Protein AF-P56608-F1 (afdb_monomer_lite)

pLDDT: mean 94.04, std 3.32, range [82.94, 97.81]

InterPro domains:
  IPR002061 Scorpion long chain toxin/defensin [PF00537] (2-53)
  IPR003614 Knottins-like [SM00505] (1-51)
  IPR018218 Scorpion long chain toxin [PR00285] (11-18)
  IPR018218 Scorpion long chain toxin [PR00285] (21-28)
  IPR018218 Scorpion long chain toxin [PR00285] (32-42)
  IPR018218 Scorpion long chain toxin [PR00285] (44-57)
  IPR036574 Knottin, scorpion toxin-like superfamily [G3DSA:3.30.30.10] (1-62)
  IPR036574 Knottin, scorpion toxin-like superfamily [SSF57095] (1-61)
  IPR044062 LCN-type cysteine-stabilized alpha/beta (CS-alpha/beta) domain [PS51863] (2-62)

GO terms:
  GO:0005576 extracellular region (C, EXP)

Foldseek 3Di:
DDKAFFADPPLHGAAAPQQDQVRLQVVQVVQVFPGWGQPVVRNGIITHRGDPPGDHHDPDDD

Radius of gyration: 10.27 Å; chains: 1; bounding box: 25×21×26 Å

Sequence (62 aa):
KKDGYPVEADNCAFVCFGYDNAYCDKLCGDKKADSGYCYWVHILCYCYGLPDNEPTKTNGKC

Secondary structure (DSSP, 8-state):
-EEE-BBSSTT-BPBPSTT-HHHHHHHHHHTT-SEEEEETTTTEEEEEEE-TTS-B--SS--

Organism: Tityus bahiensis (NCBI:txid50343)

Structure (mmCIF, N/CA/C/O backbone):
data_AF-P56608-F1
#
_entry.id   AF-P56608-F1
#
loop_
_atom_site.group_PDB
_atom_site.id
_atom_site.type_symbol
_atom_site.label_atom_id
_atom_site.label_alt_id
_atom_site.label_comp_id
_atom_site.label_asym_id
_atom_site.label_entity_id
_atom_site.label_seq_id
_atom_site.pdbx_PDB_ins_code
_atom_site.Cartn_x
_atom_site.Cartn_y
_atom_site.Cartn_z
_atom_site.occupancy
_atom_site.B_iso_or_equiv
_atom_site.auth_seq_id
_atom_site.auth_comp_id
_atom_site.auth_asym_id
_atom_site.auth_atom_id
_atom_site.pdbx_PDB_model_num
ATOM 1 N N . LYS A 1 1 ? -8.097 -7.018 8.990 1.00 91.00 1 LYS A N 1
ATOM 2 C CA . LYS A 1 1 ? -7.260 -6.601 7.842 1.00 91.00 1 LYS A CA 1
ATOM 3 C C . LYS A 1 1 ? -8.188 -6.322 6.679 1.00 91.00 1 LYS A C 1
ATOM 5 O O . LYS A 1 1 ? -9.147 -7.072 6.505 1.00 91.00 1 LYS A O 1
ATOM 10 N N . LYS A 1 2 ? -7.884 -5.304 5.881 1.00 95.19 2 LYS A N 1
ATOM 11 C CA . LYS A 1 2 ? -8.672 -4.916 4.711 1.00 95.19 2 LYS A CA 1
ATOM 12 C C . LYS A 1 2 ? -7.780 -4.471 3.562 1.00 95.19 2 LYS A C 1
ATOM 14 O O . LYS A 1 2 ? -6.655 -4.030 3.782 1.00 95.19 2 LYS A O 1
ATOM 19 N N . ASP A 1 3 ? -8.329 -4.530 2.361 1.00 96.31 3 ASP A N 1
ATOM 20 C CA . ASP A 1 3 ? -7.658 -4.095 1.143 1.00 96.31 3 ASP A CA 1
ATOM 21 C C . ASP A 1 3 ? -8.311 -2.809 0.641 1.00 96.31 3 ASP A C 1
ATOM 23 O O . ASP A 1 3 ? -9.522 -2.607 0.793 1.00 96.31 3 ASP A O 1
ATOM 27 N N . GLY A 1 4 ? -7.523 -1.912 0.059 1.00 95.94 4 GLY A N 1
ATOM 28 C CA . GLY A 1 4 ? -8.063 -0.646 -0.414 1.00 95.94 4 GLY A CA 1
ATOM 29 C C . GLY A 1 4 ? -7.018 0.390 -0.789 1.00 95.94 4 GLY A C 1
ATOM 30 O O . GLY A 1 4 ? -5.817 0.207 -0.603 1.00 95.94 4 GLY A O 1
ATOM 31 N N . TYR A 1 5 ? -7.512 1.519 -1.291 1.00 96.44 5 TYR A N 1
ATOM 32 C CA . TYR A 1 5 ? -6.707 2.714 -1.519 1.00 96.44 5 TYR A CA 1
ATOM 33 C C . TYR A 1 5 ? -6.536 3.447 -0.183 1.00 96.44 5 TYR A C 1
ATOM 35 O O . TYR A 1 5 ? -7.531 3.996 0.302 1.00 96.44 5 TYR A O 1
ATOM 43 N N . PRO A 1 6 ? -5.352 3.454 0.453 1.00 96.19 6 PRO A N 1
ATOM 44 C CA . PRO A 1 6 ? -5.136 4.251 1.655 1.00 96.19 6 PRO A CA 1
ATOM 45 C C . PRO A 1 6 ? -5.333 5.736 1.340 1.00 96.19 6 PRO A C 1
ATOM 47 O O . PRO A 1 6 ? -5.002 6.188 0.241 1.00 96.19 6 PRO A O 1
ATOM 50 N N . VAL A 1 7 ? -5.849 6.493 2.307 1.00 96.00 7 VAL A N 1
ATOM 51 C CA . VAL A 1 7 ? -6.030 7.947 2.180 1.00 96.00 7 VAL A CA 1
ATOM 52 C C . VAL A 1 7 ? -5.194 8.708 3.206 1.00 96.00 7 VAL A C 1
ATOM 54 O O . VAL A 1 7 ? -4.861 8.174 4.265 1.00 96.00 7 VAL A O 1
ATOM 57 N N . GLU A 1 8 ? -4.835 9.946 2.873 1.00 86.62 8 GLU A N 1
ATOM 58 C CA . GLU A 1 8 ? -4.188 10.889 3.793 1.00 86.62 8 GLU A CA 1
ATOM 59 C C . GLU A 1 8 ? -5.228 11.516 4.731 1.00 86.62 8 GLU A C 1
ATOM 61 O O . GLU A 1 8 ? -5.383 11.104 5.880 1.00 86.62 8 GLU A O 1
ATOM 66 N N . ALA A 1 9 ? -5.969 12.489 4.202 1.00 86.50 9 ALA A N 1
ATOM 67 C CA . ALA A 1 9 ? -7.078 13.202 4.821 1.00 86.50 9 ALA A CA 1
ATOM 68 C C . ALA A 1 9 ? -8.192 13.383 3.779 1.00 86.50 9 ALA A C 1
ATOM 70 O O . ALA A 1 9 ? -7.968 13.170 2.588 1.00 86.50 9 ALA A O 1
ATOM 71 N N . ASP A 1 10 ? -9.401 13.715 4.228 1.00 87.44 10 ASP A N 1
ATOM 72 C CA . ASP A 1 10 ? -10.527 14.103 3.364 1.00 87.44 10 ASP A CA 1
ATOM 73 C C . ASP A 1 10 ? -10.888 13.118 2.237 1.00 87.44 10 ASP A C 1
ATOM 75 O O . ASP A 1 10 ? -11.522 13.497 1.270 1.00 87.44 10 ASP A O 1
ATOM 79 N N . ASN A 1 11 ? -10.575 11.821 2.372 1.00 92.31 11 ASN A N 1
ATOM 80 C CA . ASN A 1 11 ? -10.814 10.803 1.332 1.00 92.31 11 ASN A CA 1
ATOM 81 C C . ASN A 1 11 ? -9.884 10.912 0.094 1.00 92.31 11 ASN A C 1
ATOM 83 O O . ASN A 1 11 ? -10.127 10.284 -0.951 1.00 92.31 11 ASN A O 1
ATOM 87 N N . CYS A 1 12 ? -8.773 11.641 0.229 1.00 94.19 12 CYS A N 1
ATOM 88 C CA . CYS A 1 12 ? -7.716 11.754 -0.770 1.00 94.19 12 CYS A CA 1
ATOM 89 C C . CYS A 1 12 ? -6.758 10.562 -0.723 1.00 94.19 12 CYS A C 1
ATOM 91 O O . CYS A 1 12 ? -5.986 10.399 0.220 1.00 94.19 12 CYS A O 1
ATOM 93 N N . ALA A 1 13 ? -6.820 9.718 -1.754 1.00 94.69 13 ALA A N 1
ATOM 94 C CA . ALA A 1 13 ? -5.934 8.568 -1.892 1.00 94.69 13 ALA A CA 1
ATOM 95 C C . ALA A 1 13 ? -4.541 8.981 -2.371 1.00 94.69 13 ALA A C 1
ATOM 97 O O . ALA A 1 13 ? -4.401 9.929 -3.144 1.00 94.69 13 ALA A O 1
ATOM 98 N N . PHE A 1 14 ? -3.529 8.224 -1.957 1.00 94.56 14 PHE A N 1
ATOM 99 C CA . PHE A 1 14 ? -2.156 8.450 -2.397 1.00 94.56 14 PHE A CA 1
ATOM 100 C C . PHE A 1 14 ? -2.012 8.177 -3.892 1.00 94.56 14 PHE A C 1
ATOM 102 O O . PHE A 1 14 ? -2.292 7.071 -4.365 1.00 94.56 14 PHE A O 1
ATOM 109 N N . VAL A 1 15 ? -1.549 9.185 -4.627 1.00 93.94 15 VAL A N 1
ATOM 110 C CA . VAL A 1 15 ? -1.174 9.037 -6.034 1.00 93.94 15 VAL A CA 1
ATOM 111 C C . VAL A 1 15 ? 0.093 8.204 -6.158 1.00 93.94 15 VAL A C 1
ATOM 113 O O . VAL A 1 15 ? 0.970 8.257 -5.298 1.00 93.94 15 VAL A O 1
ATOM 116 N N . CYS A 1 16 ? 0.213 7.445 -7.240 1.00 93.56 16 CYS A N 1
ATOM 117 C CA . CYS A 1 16 ? 1.471 6.778 -7.540 1.00 93.56 16 CYS A CA 1
ATOM 118 C C . CYS A 1 16 ? 2.563 7.802 -7.858 1.00 93.56 16 CYS A C 1
ATOM 120 O O . CYS A 1 16 ? 2.311 8.830 -8.492 1.00 93.56 16 CYS A O 1
ATOM 122 N N . PHE A 1 17 ? 3.811 7.468 -7.535 1.00 89.12 17 PHE A N 1
ATOM 12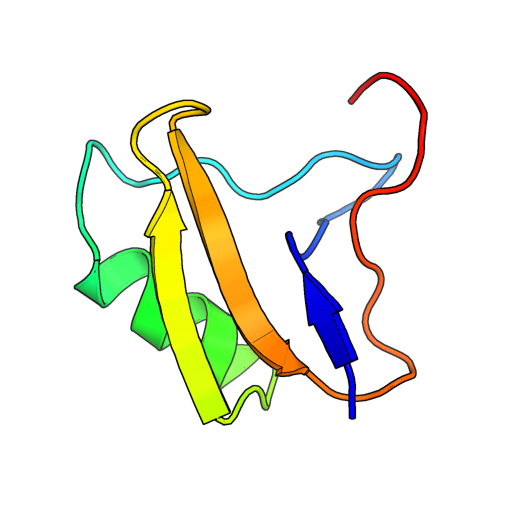3 C CA . PHE A 1 17 ? 4.957 8.170 -8.099 1.00 89.12 17 PHE A CA 1
ATOM 124 C C . PHE A 1 17 ? 5.174 7.704 -9.551 1.00 89.12 17 PHE A C 1
ATOM 126 O O . PHE A 1 17 ? 5.908 6.758 -9.828 1.00 89.12 17 PHE A O 1
ATOM 133 N N . GLY A 1 18 ? 4.436 8.304 -10.492 1.00 88.44 18 GLY A N 1
ATOM 134 C CA . GLY A 1 18 ? 4.370 7.840 -11.881 1.00 88.44 18 GLY A CA 1
ATOM 135 C C . GLY A 1 18 ? 3.591 6.526 -11.997 1.00 88.44 18 GLY A C 1
ATOM 136 O O . GLY A 1 18 ? 2.374 6.521 -11.865 1.00 88.44 18 GLY A O 1
ATOM 137 N N . TYR A 1 19 ? 4.299 5.418 -12.220 1.00 90.56 19 TYR A N 1
ATOM 138 C CA . TYR A 1 19 ? 3.751 4.049 -12.242 1.00 90.56 19 TYR A CA 1
ATOM 139 C C . TYR A 1 19 ? 4.542 3.113 -11.314 1.00 90.56 19 TYR A C 1
ATOM 141 O O . TYR A 1 19 ? 4.585 1.899 -11.515 1.00 90.56 19 TYR A O 1
ATOM 149 N N . ASP A 1 20 ? 5.237 3.688 -10.333 1.00 93.50 20 ASP A N 1
ATOM 150 C CA . ASP A 1 20 ? 6.174 2.960 -9.490 1.00 93.50 20 ASP A CA 1
ATOM 151 C C . ASP A 1 20 ? 5.442 2.093 -8.454 1.00 93.50 20 ASP A C 1
ATOM 153 O O . ASP A 1 20 ? 4.852 2.583 -7.486 1.00 93.50 20 ASP A O 1
ATOM 157 N N . ASN A 1 21 ? 5.492 0.777 -8.660 1.00 95.12 21 ASN A N 1
ATOM 158 C CA . ASN A 1 21 ? 4.944 -0.191 -7.717 1.00 95.12 21 ASN A CA 1
ATOM 159 C C . ASN A 1 21 ? 5.735 -0.238 -6.406 1.00 95.12 21 ASN A C 1
ATOM 161 O O . ASN A 1 21 ? 5.122 -0.432 -5.364 1.00 95.12 21 ASN A O 1
ATOM 165 N N . ALA A 1 22 ? 7.055 -0.032 -6.432 1.00 96.06 22 ALA A N 1
ATOM 166 C CA . ALA A 1 22 ? 7.886 -0.071 -5.231 1.00 96.06 22 ALA A CA 1
ATOM 167 C C . ALA A 1 22 ? 7.587 1.114 -4.304 1.00 96.06 22 ALA A C 1
ATOM 169 O O . ALA A 1 22 ? 7.625 0.968 -3.083 1.00 96.06 22 ALA A O 1
ATOM 170 N N . TYR A 1 23 ? 7.220 2.269 -4.873 1.00 95.75 23 TYR A N 1
ATOM 171 C CA . TYR A 1 23 ? 6.712 3.399 -4.095 1.00 95.75 23 TYR A CA 1
ATOM 172 C C . TYR A 1 23 ? 5.457 3.012 -3.303 1.00 95.75 23 TYR A C 1
ATOM 174 O O . TYR A 1 23 ? 5.406 3.207 -2.087 1.00 95.75 23 TYR A O 1
ATOM 182 N N . CYS A 1 24 ? 4.462 2.430 -3.978 1.00 97.06 24 CYS A N 1
ATOM 183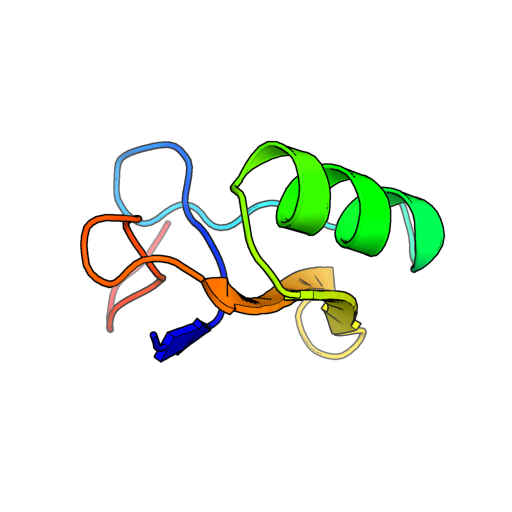 C CA . CYS A 1 24 ? 3.222 2.027 -3.324 1.00 97.06 24 CYS A CA 1
ATOM 184 C C . CYS A 1 24 ? 3.430 0.861 -2.353 1.00 97.06 24 CYS A C 1
ATOM 186 O O . CYS A 1 24 ? 2.843 0.875 -1.277 1.00 97.06 24 CYS A O 1
ATOM 188 N N . ASP A 1 25 ? 4.286 -0.107 -2.679 1.00 97.12 25 ASP A N 1
ATOM 189 C CA . ASP A 1 25 ? 4.626 -1.212 -1.779 1.00 97.12 25 ASP A CA 1
ATOM 190 C C . ASP A 1 25 ? 5.262 -0.703 -0.483 1.00 97.12 25 ASP A C 1
ATOM 192 O O . ASP A 1 25 ? 4.798 -1.025 0.612 1.00 97.12 25 ASP A O 1
ATOM 196 N N . LYS A 1 26 ? 6.239 0.207 -0.596 1.00 97.19 26 LYS A N 1
ATOM 197 C CA . LYS A 1 26 ? 6.849 0.863 0.562 1.00 97.19 26 LYS A CA 1
ATOM 198 C C . LYS A 1 26 ? 5.816 1.640 1.381 1.00 97.19 26 LYS A C 1
ATOM 200 O O . LYS A 1 26 ? 5.787 1.508 2.602 1.00 97.19 26 LYS A O 1
ATOM 205 N N . LEU A 1 27 ? 4.966 2.436 0.729 1.00 95.88 27 LEU A N 1
ATOM 206 C CA . LEU A 1 27 ? 3.920 3.218 1.394 1.00 95.88 27 LEU A CA 1
ATOM 207 C C . LEU A 1 27 ? 2.946 2.321 2.168 1.00 95.88 27 LEU A C 1
ATOM 209 O O . LEU A 1 27 ? 2.601 2.608 3.316 1.00 95.88 27 LEU A O 1
ATOM 213 N N . CYS A 1 28 ? 2.517 1.225 1.550 1.00 96.81 28 CYS A N 1
ATOM 214 C CA . CYS A 1 28 ? 1.633 0.249 2.167 1.00 96.81 28 CYS A CA 1
ATOM 215 C C . CYS A 1 28 ? 2.321 -0.475 3.335 1.00 96.81 28 CYS A C 1
ATOM 217 O O . CYS A 1 28 ? 1.718 -0.609 4.400 1.00 96.81 28 CYS A O 1
ATOM 219 N N . GLY A 1 29 ? 3.595 -0.851 3.195 1.00 96.81 29 GLY A N 1
ATOM 220 C CA . GLY A 1 29 ? 4.392 -1.435 4.278 1.00 96.81 29 GLY A CA 1
ATOM 221 C C . GLY A 1 29 ? 4.586 -0.486 5.468 1.00 96.81 29 GLY A C 1
ATOM 222 O O . GLY A 1 29 ? 4.432 -0.892 6.624 1.00 96.81 29 GLY A O 1
ATOM 223 N N . ASP A 1 30 ? 4.822 0.805 5.211 1.00 96.00 30 ASP A N 1
ATOM 224 C CA . ASP A 1 30 ? 4.901 1.839 6.253 1.00 96.00 30 ASP A CA 1
ATOM 225 C C . ASP A 1 30 ? 3.569 1.943 7.030 1.00 96.00 30 ASP A C 1
ATOM 227 O O . ASP A 1 30 ? 3.569 2.078 8.259 1.00 96.00 30 ASP A O 1
ATOM 231 N N . LYS A 1 31 ? 2.438 1.750 6.335 1.00 94.69 31 LYS A N 1
ATOM 232 C CA . LYS A 1 31 ? 1.073 1.653 6.890 1.00 94.69 31 LYS A CA 1
ATOM 233 C C . LYS A 1 31 ? 0.695 0.276 7.455 1.00 94.69 31 LYS A C 1
ATOM 235 O O . LYS A 1 31 ? -0.466 0.045 7.786 1.00 94.69 31 LYS A O 1
ATOM 240 N N . LYS A 1 32 ? 1.663 -0.631 7.618 1.00 95.81 32 LYS A N 1
ATOM 241 C CA . LYS A 1 32 ? 1.471 -1.992 8.158 1.00 95.81 32 LYS A CA 1
ATOM 242 C C . LYS A 1 32 ? 0.564 -2.887 7.306 1.00 95.81 32 LYS A C 1
ATOM 244 O O . LYS A 1 32 ? -0.016 -3.834 7.835 1.00 95.81 32 LYS A O 1
ATOM 249 N N . ALA A 1 33 ? 0.436 -2.592 6.015 1.00 96.75 33 ALA A N 1
ATOM 250 C CA . ALA A 1 33 ? -0.126 -3.532 5.056 1.00 96.75 33 ALA A CA 1
ATOM 251 C C . ALA A 1 33 ? 0.881 -4.656 4.756 1.00 96.75 33 ALA A C 1
ATOM 253 O O . ALA A 1 33 ? 2.070 -4.537 5.057 1.00 96.75 33 ALA A O 1
ATOM 254 N N . ASP A 1 34 ? 0.405 -5.734 4.140 1.00 96.94 34 ASP A N 1
ATOM 255 C CA . ASP A 1 34 ? 1.248 -6.856 3.722 1.00 96.94 34 ASP A CA 1
ATOM 256 C C . ASP A 1 34 ? 2.013 -6.540 2.426 1.00 96.94 34 ASP A C 1
ATOM 258 O O . ASP A 1 34 ? 3.137 -7.001 2.247 1.00 96.94 34 ASP A O 1
ATOM 262 N N . SER A 1 35 ? 1.402 -5.771 1.518 1.00 96.75 35 SER A N 1
ATOM 263 C CA . SER A 1 35 ? 2.020 -5.305 0.267 1.00 96.75 35 SER A CA 1
ATOM 264 C C . SER A 1 35 ? 1.232 -4.151 -0.356 1.00 96.75 35 SER A C 1
ATOM 266 O O . SER A 1 35 ? 0.114 -3.833 0.070 1.00 96.75 35 SER A O 1
ATOM 268 N N . GLY A 1 36 ? 1.801 -3.533 -1.388 1.00 97.31 36 GLY A N 1
ATOM 269 C CA . GLY A 1 36 ? 1.154 -2.481 -2.162 1.00 97.31 36 GLY A CA 1
ATOM 270 C C . GLY A 1 36 ? 1.601 -2.428 -3.613 1.00 97.31 36 GLY A C 1
ATOM 271 O O . GLY A 1 36 ? 2.654 -2.932 -3.982 1.00 97.31 36 GLY A O 1
ATOM 272 N N . TYR A 1 37 ? 0.791 -1.796 -4.456 1.00 96.81 37 TYR A N 1
ATOM 273 C CA . TYR A 1 37 ? 1.150 -1.552 -5.851 1.00 96.81 37 TYR A CA 1
ATOM 274 C C . TYR A 1 37 ? 0.449 -0.310 -6.402 1.00 96.81 37 TYR A C 1
ATOM 276 O O . TYR A 1 37 ? -0.508 0.201 -5.812 1.00 96.81 37 TYR A O 1
ATOM 284 N N . CYS A 1 38 ? 0.937 0.184 -7.537 1.00 96.81 38 CYS A N 1
ATOM 285 C CA . CYS A 1 38 ? 0.307 1.278 -8.254 1.00 96.81 38 CYS A CA 1
ATOM 286 C C . CYS A 1 38 ? -0.802 0.743 -9.163 1.00 96.81 38 CYS A C 1
ATOM 288 O O . CYS A 1 38 ? -0.542 0.050 -10.150 1.00 96.81 38 CYS A O 1
ATOM 290 N N . TYR A 1 39 ? -2.050 1.111 -8.881 1.00 94.62 39 TYR A N 1
ATOM 291 C CA . TYR A 1 39 ? -3.162 0.781 -9.759 1.00 94.62 39 TYR A CA 1
ATOM 292 C C . TYR A 1 39 ? -3.234 1.776 -10.923 1.00 94.62 39 TYR A C 1
ATOM 294 O O . TYR A 1 39 ? -3.764 2.883 -10.793 1.00 94.62 39 TYR A O 1
ATOM 302 N N . TRP A 1 40 ? -2.711 1.369 -12.083 1.00 90.69 40 TRP A N 1
ATOM 303 C CA . TRP A 1 40 ? -2.507 2.242 -13.246 1.00 90.69 40 TRP A CA 1
ATOM 304 C C . TRP A 1 40 ? -3.785 2.869 -13.820 1.00 90.69 40 TRP A C 1
ATOM 306 O O . TRP A 1 40 ? -3.703 3.859 -14.537 1.00 90.69 40 TRP A O 1
ATOM 316 N N . VAL A 1 41 ? -4.969 2.312 -13.536 1.00 90.44 41 VAL A N 1
ATOM 317 C CA . VAL A 1 41 ? -6.242 2.853 -14.051 1.00 90.44 41 VAL A CA 1
ATOM 318 C C . VAL A 1 41 ? -6.577 4.183 -13.380 1.00 90.44 41 VAL A C 1
ATOM 320 O O . VAL A 1 41 ? -7.137 5.070 -14.017 1.00 90.44 41 VAL A O 1
ATOM 323 N N . HIS A 1 42 ? -6.219 4.331 -12.103 1.00 88.94 42 HIS A N 1
ATOM 324 C CA . HIS A 1 42 ? -6.462 5.554 -11.337 1.00 88.94 42 HIS A CA 1
ATOM 325 C C . HIS A 1 42 ? -5.175 6.314 -10.999 1.00 88.94 42 HIS A C 1
ATOM 327 O O . HIS A 1 42 ? -5.260 7.436 -10.513 1.00 88.94 42 HIS A O 1
ATOM 333 N N . ILE A 1 43 ? -4.001 5.719 -11.245 1.00 94.00 43 ILE A N 1
ATOM 334 C CA . ILE A 1 43 ? -2.700 6.230 -10.788 1.00 94.00 43 ILE A CA 1
ATOM 335 C C . ILE A 1 43 ? -2.725 6.446 -9.265 1.00 94.00 43 ILE A C 1
ATOM 337 O O . ILE A 1 43 ? -2.271 7.460 -8.743 1.00 94.00 43 ILE A O 1
ATOM 341 N N . LEU A 1 44 ? -3.294 5.475 -8.541 1.00 95.00 44 LEU A N 1
ATOM 342 C CA . LEU A 1 44 ? -3.396 5.480 -7.080 1.00 95.00 44 LEU A CA 1
ATOM 343 C C . LEU A 1 44 ? -2.742 4.235 -6.489 1.00 95.00 44 LEU A C 1
ATOM 345 O O . LEU A 1 44 ? -2.857 3.142 -7.048 1.00 95.00 44 LEU A O 1
ATOM 349 N N . CYS A 1 45 ? -2.116 4.388 -5.328 1.00 96.75 45 CYS A N 1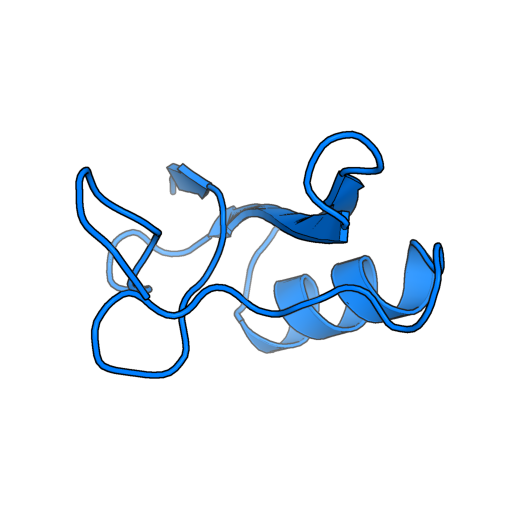
ATOM 350 C CA . CYS A 1 45 ? -1.613 3.257 -4.567 1.00 96.75 45 CYS A CA 1
ATOM 351 C C . CYS A 1 45 ? -2.768 2.439 -3.991 1.00 96.75 45 CYS A C 1
ATOM 353 O O . CYS A 1 45 ? -3.706 2.985 -3.409 1.00 96.75 45 CYS A O 1
ATOM 355 N N . TYR A 1 46 ? -2.679 1.122 -4.131 1.00 96.75 46 TYR A N 1
ATOM 356 C CA . TYR A 1 46 ? -3.596 0.163 -3.535 1.00 96.75 46 TYR A CA 1
ATOM 357 C C . TYR A 1 46 ? -2.809 -0.780 -2.630 1.00 96.75 46 TYR A C 1
ATOM 359 O O . TYR A 1 46 ? -1.776 -1.310 -3.042 1.00 96.75 46 TYR A O 1
ATOM 367 N N . CYS A 1 47 ? -3.298 -0.988 -1.411 1.00 97.81 47 CYS A N 1
ATOM 368 C CA . CYS A 1 47 ? -2.657 -1.840 -0.419 1.00 97.81 47 CYS A CA 1
ATOM 369 C C . CYS A 1 47 ? -3.470 -3.104 -0.160 1.00 97.81 47 CYS A C 1
ATOM 371 O O . CYS A 1 47 ? -4.701 -3.048 -0.086 1.00 97.81 47 CYS A O 1
ATOM 373 N N . TYR A 1 48 ? -2.762 -4.203 0.082 1.00 97.50 48 TYR A N 1
ATOM 374 C CA . TYR A 1 48 ? -3.330 -5.451 0.578 1.00 97.50 48 TYR A CA 1
ATOM 375 C C . TYR A 1 48 ? -2.972 -5.647 2.048 1.00 97.50 48 TYR A C 1
ATOM 377 O O . TYR A 1 48 ? -1.814 -5.496 2.437 1.00 97.50 48 TYR A O 1
ATOM 385 N N . GLY A 1 49 ? -3.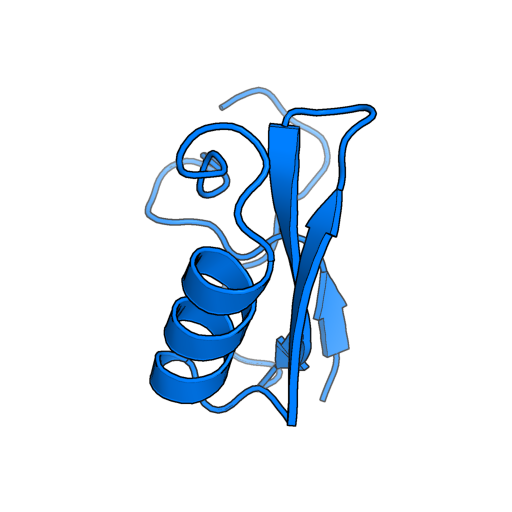954 -6.006 2.868 1.00 97.44 49 GLY A N 1
ATOM 386 C CA . GLY A 1 49 ? -3.741 -6.361 4.266 1.00 97.44 49 GLY A CA 1
ATOM 387 C C . GLY A 1 49 ? -3.545 -5.180 5.217 1.00 97.44 49 GLY A C 1
ATOM 388 O O . GLY A 1 49 ? -2.924 -5.358 6.263 1.00 97.44 49 GLY A O 1
ATOM 389 N N . LEU A 1 50 ? -4.079 -3.995 4.899 1.00 96.69 50 LEU A N 1
ATOM 390 C CA . LEU A 1 50 ? -4.060 -2.850 5.813 1.00 96.69 50 LEU A CA 1
ATOM 391 C C . LEU A 1 50 ? -4.754 -3.190 7.148 1.00 96.69 50 LEU A C 1
ATOM 393 O O . LEU A 1 50 ? -5.734 -3.949 7.175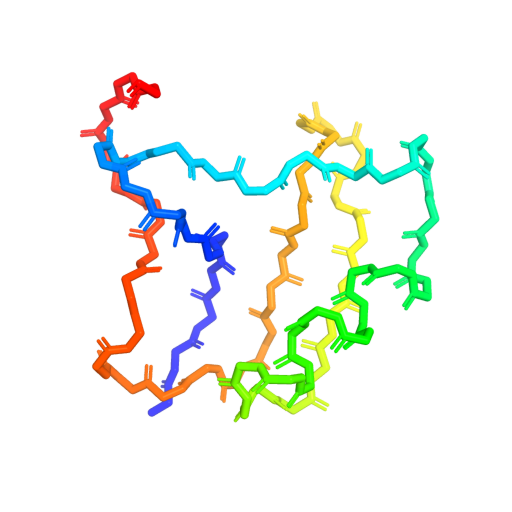 1.00 96.69 50 LEU A O 1
ATOM 397 N N . PRO A 1 51 ? -4.304 -2.595 8.264 1.00 95.81 51 PRO A N 1
ATOM 398 C CA . PRO A 1 51 ? -5.040 -2.600 9.522 1.00 95.81 51 PRO A CA 1
ATOM 399 C C . PRO A 1 51 ? -6.465 -2.048 9.359 1.00 95.81 51 PRO A C 1
ATOM 401 O O . PRO A 1 51 ? -6.707 -1.122 8.586 1.00 95.81 51 PRO A O 1
ATOM 404 N N . ASP A 1 52 ? -7.431 -2.574 10.114 1.00 94.62 52 ASP A N 1
ATOM 405 C CA . ASP A 1 52 ? -8.839 -2.168 9.959 1.00 94.62 52 ASP A CA 1
ATOM 406 C C . ASP A 1 52 ? -9.085 -0.696 10.340 1.00 94.62 52 ASP A C 1
ATOM 408 O O . ASP A 1 52 ? -10.021 -0.073 9.832 1.00 94.62 52 ASP A O 1
ATOM 412 N N . ASN A 1 53 ? -8.205 -0.125 11.169 1.00 93.50 53 ASN A N 1
ATOM 413 C CA . ASN A 1 53 ? -8.205 1.280 11.572 1.00 93.50 53 ASN A CA 1
ATOM 414 C C . ASN A 1 53 ? -7.594 2.237 10.533 1.00 93.50 53 ASN A C 1
ATOM 416 O O . ASN A 1 53 ? -7.787 3.442 10.673 1.00 93.50 53 ASN A O 1
ATOM 420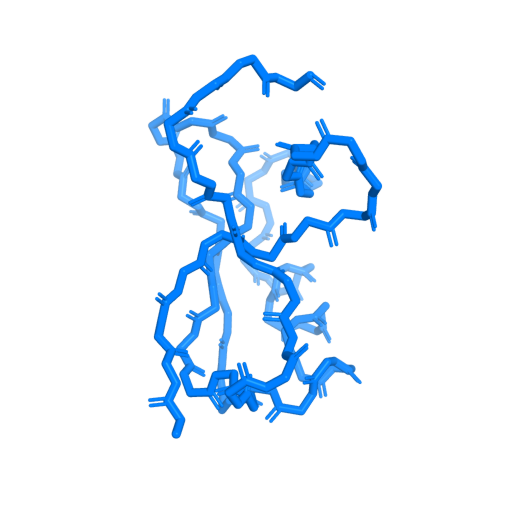 N N . GLU A 1 54 ? -6.877 1.754 9.510 1.00 94.31 54 GLU A N 1
ATOM 421 C CA . GLU A 1 54 ? -6.318 2.638 8.477 1.00 94.31 54 GLU A CA 1
ATOM 422 C C . GLU A 1 54 ? -7.435 3.184 7.579 1.00 94.31 54 GLU A C 1
ATOM 424 O O . GLU A 1 54 ? -8.257 2.409 7.083 1.00 94.31 54 GLU A O 1
ATOM 429 N N . PRO A 1 55 ? -7.516 4.497 7.334 1.00 94.44 55 PRO A N 1
ATOM 430 C CA . PRO A 1 55 ? -8.555 5.046 6.481 1.00 94.44 55 PRO A CA 1
ATOM 431 C C . PRO A 1 55 ? -8.299 4.651 5.019 1.00 94.44 55 PRO A C 1
ATOM 433 O O . PRO A 1 55 ? -7.196 4.786 4.486 1.00 94.44 55 PRO A O 1
ATOM 436 N N . THR A 1 56 ? -9.347 4.164 4.360 1.00 95.62 56 THR A N 1
ATOM 437 C CA . THR A 1 56 ? -9.329 3.758 2.950 1.00 95.62 56 THR A CA 1
ATOM 438 C C . THR A 1 56 ? -10.402 4.507 2.181 1.00 95.62 56 THR A C 1
ATOM 440 O O . THR A 1 56 ? -11.444 4.841 2.748 1.00 95.62 56 THR A O 1
ATOM 443 N N . LYS A 1 57 ? -10.167 4.736 0.888 1.00 93.31 57 LYS A N 1
ATOM 444 C CA . LYS A 1 57 ? -11.053 5.529 0.042 1.00 93.31 57 LYS A CA 1
ATOM 445 C C . LYS A 1 57 ? -12.479 4.976 0.052 1.00 93.31 57 LYS A C 1
ATOM 447 O O . LYS A 1 57 ? -12.706 3.812 -0.273 1.00 93.31 57 LYS A O 1
ATOM 452 N N . THR A 1 58 ? -13.429 5.830 0.401 1.00 92.88 58 THR A N 1
ATOM 453 C CA . THR A 1 58 ? -14.870 5.597 0.321 1.00 92.88 58 THR A CA 1
ATOM 454 C C . THR A 1 58 ? -15.456 6.312 -0.898 1.00 92.88 58 THR A C 1
ATOM 456 O O . THR A 1 58 ? -14.768 7.056 -1.609 1.00 92.88 58 THR A O 1
ATOM 459 N N . ASN A 1 59 ? -16.748 6.093 -1.154 1.00 89.88 59 ASN A N 1
ATOM 460 C CA . ASN A 1 59 ? -17.473 6.828 -2.184 1.00 89.88 59 ASN A CA 1
ATOM 461 C C . ASN A 1 59 ? -17.486 8.324 -1.854 1.00 89.88 59 ASN A C 1
ATOM 463 O O . ASN A 1 59 ? -18.084 8.754 -0.873 1.00 89.88 59 ASN A O 1
ATOM 467 N N . GLY A 1 60 ? -16.833 9.111 -2.701 1.00 89.81 60 GLY A N 1
ATOM 468 C CA . GLY A 1 60 ? -16.683 10.545 -2.522 1.00 89.81 60 GLY A CA 1
ATOM 469 C C . GLY A 1 60 ? -15.544 11.075 -3.379 1.00 89.81 60 GLY A C 1
ATOM 470 O O . GLY A 1 60 ? -14.761 10.308 -3.955 1.00 89.81 60 GLY A O 1
ATOM 471 N N . LYS A 1 61 ? -15.445 12.401 -3.462 1.00 88.31 61 LYS A N 1
ATOM 472 C CA . LYS A 1 61 ? -14.276 13.039 -4.066 1.00 88.31 61 LYS A CA 1
ATOM 473 C C . LYS A 1 61 ? -13.024 12.763 -3.208 1.00 88.31 61 LYS A C 1
ATOM 475 O O . LYS A 1 61 ? -13.114 12.127 -2.156 1.00 88.31 61 LYS A O 1
ATOM 480 N N . CYS A 1 62 ? -11.858 13.116 -3.746 1.00 82.94 62 CYS A N 1
ATOM 481 C CA . CYS A 1 62 ? -10.790 13.619 -2.882 1.00 82.94 62 CYS A CA 1
ATOM 482 C C . CYS A 1 62 ? -11.372 14.874 -2.190 1.00 82.94 62 CYS A C 1
ATOM 484 O O . CYS A 1 62 ? -11.107 15.069 -1.008 1.00 82.94 62 CYS A O 1
#